Protein AF-A0A7W1CJT7-F1 (afdb_monomer_lite)

Structure (mmCIF, N/CA/C/O backbone):
data_AF-A0A7W1CJT7-F1
#
_entry.id   AF-A0A7W1CJT7-F1
#
loop_
_atom_site.group_PDB
_atom_site.id
_atom_site.type_symbol
_atom_site.label_atom_id
_atom_site.label_alt_id
_atom_site.label_comp_id
_atom_site.label_asym_id
_atom_site.label_entity_id
_atom_site.label_seq_id
_atom_site.pdbx_PDB_ins_code
_atom_site.Cartn_x
_atom_site.Cartn_y
_atom_site.Cartn_z
_atom_site.occupancy
_atom_site.B_iso_or_equiv
_atom_site.auth_seq_id
_atom_site.auth_comp_id
_atom_site.auth_asym_id
_atom_site.auth_atom_id
_atom_site.pdbx_PDB_model_num
ATOM 1 N N . CYS A 1 1 ? 0.171 -1.419 13.894 1.00 51.88 1 CYS A N 1
ATOM 2 C CA . CYS A 1 1 ? 1.276 -1.244 12.921 1.00 51.88 1 CYS A CA 1
ATOM 3 C C . CYS A 1 1 ? 2.667 -1.359 13.553 1.00 51.88 1 CYS A C 1
ATOM 5 O O . CYS A 1 1 ? 3.456 -2.111 13.005 1.00 51.88 1 CYS A O 1
ATOM 7 N N . GLN A 1 2 ? 2.968 -0.723 14.700 1.00 48.31 2 GLN A N 1
ATOM 8 C CA . GLN A 1 2 ? 4.293 -0.831 15.363 1.00 48.31 2 GLN A CA 1
ATOM 9 C C . GLN A 1 2 ? 4.736 -2.261 15.735 1.00 48.31 2 GLN A C 1
ATOM 11 O O . GLN A 1 2 ? 5.921 -2.500 15.913 1.00 48.31 2 GLN A O 1
ATOM 16 N N . GLN A 1 3 ? 3.807 -3.216 15.831 1.00 54.81 3 GLN A N 1
ATOM 17 C CA . GLN A 1 3 ? 4.118 -4.629 16.076 1.00 54.81 3 GLN A CA 1
ATOM 18 C C . GLN A 1 3 ? 4.630 -5.390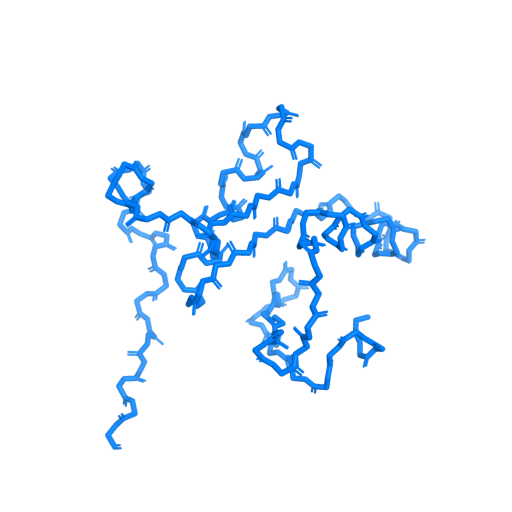 14.836 1.00 54.81 3 GLN A C 1
ATOM 20 O O . GLN A 1 3 ? 5.165 -6.479 14.998 1.00 54.81 3 GLN A O 1
ATOM 25 N N . TYR A 1 4 ? 4.477 -4.844 13.620 1.00 57.47 4 TYR A N 1
ATOM 26 C CA . TYR A 1 4 ? 4.814 -5.536 12.361 1.00 57.47 4 TYR A CA 1
ATOM 27 C C . TYR A 1 4 ? 6.125 -5.054 11.726 1.00 57.47 4 TYR A C 1
ATOM 29 O O . TYR A 1 4 ? 6.786 -5.821 11.029 1.00 57.47 4 TYR A O 1
ATOM 37 N N . THR A 1 5 ? 6.507 -3.798 11.965 1.00 52.19 5 THR A N 1
ATOM 38 C CA . THR A 1 5 ? 7.838 -3.269 11.645 1.00 52.19 5 THR A CA 1
ATOM 39 C C . THR A 1 5 ? 8.158 -2.079 12.557 1.00 52.19 5 THR A C 1
ATOM 41 O O . THR A 1 5 ? 7.263 -1.269 12.831 1.00 52.19 5 THR A O 1
ATOM 44 N N . PRO A 1 6 ? 9.411 -1.940 13.031 1.00 56.69 6 PRO A N 1
ATOM 45 C CA . PRO A 1 6 ? 9.848 -0.759 13.772 1.00 56.69 6 PRO A CA 1
ATOM 46 C C . PRO A 1 6 ? 10.001 0.485 12.878 1.00 56.69 6 PRO A C 1
ATOM 48 O O . PRO A 1 6 ? 10.067 1.600 13.393 1.00 56.69 6 PRO A O 1
ATOM 51 N N . HIS A 1 7 ? 10.024 0.320 11.552 1.00 67.19 7 HIS A N 1
ATOM 52 C CA . HIS A 1 7 ? 10.243 1.397 10.588 1.00 67.19 7 HIS A CA 1
ATOM 53 C C . HIS A 1 7 ? 8.926 1.800 9.915 1.00 67.19 7 HIS A C 1
ATOM 55 O O . HIS A 1 7 ? 8.563 1.301 8.848 1.00 67.19 7 HIS A O 1
ATOM 61 N N . ILE A 1 8 ? 8.197 2.704 10.574 1.00 75.19 8 ILE A N 1
ATOM 62 C CA . ILE A 1 8 ? 6.948 3.285 10.069 1.00 75.19 8 ILE A CA 1
ATOM 63 C C . ILE A 1 8 ? 7.167 4.769 9.807 1.00 75.19 8 ILE A C 1
ATOM 65 O O . ILE A 1 8 ? 7.534 5.519 10.708 1.00 75.19 8 ILE A O 1
ATOM 69 N N . GLU A 1 9 ? 6.883 5.197 8.585 1.00 78.38 9 GLU A N 1
ATOM 70 C CA . GLU A 1 9 ? 6.928 6.593 8.171 1.00 78.38 9 GLU A CA 1
ATOM 71 C C . GLU A 1 9 ? 5.514 7.065 7.843 1.00 78.38 9 GLU A C 1
ATOM 73 O O . GLU A 1 9 ? 4.931 6.691 6.825 1.00 78.38 9 GLU A O 1
ATOM 78 N N . VAL A 1 10 ? 4.938 7.872 8.730 1.00 77.81 10 VAL A N 1
ATOM 79 C CA . VAL A 1 10 ? 3.606 8.452 8.536 1.00 77.81 10 VAL A CA 1
ATOM 80 C C . VAL A 1 10 ? 3.734 9.651 7.596 1.00 77.81 10 VAL A C 1
ATOM 82 O O . VAL A 1 10 ? 4.397 10.631 7.930 1.00 77.81 10 VAL A O 1
ATOM 85 N N . TYR A 1 11 ? 3.127 9.560 6.413 1.00 72.94 11 TYR A N 1
ATOM 86 C CA . TYR A 1 11 ? 3.157 10.613 5.393 1.00 72.94 11 TYR A CA 1
ATOM 87 C C . TYR A 1 11 ? 1.990 11.596 5.561 1.00 72.94 11 TYR A C 1
ATOM 89 O O . TYR A 1 11 ? 2.144 12.795 5.337 1.00 72.94 11 TYR A O 1
ATOM 97 N N . SER A 1 12 ? 0.826 11.098 5.985 1.00 72.75 12 SER A N 1
ATOM 98 C CA . SER A 1 12 ? -0.367 11.882 6.317 1.00 72.75 12 SER A CA 1
ATOM 99 C C . SER A 1 12 ? -1.273 11.094 7.274 1.00 72.75 12 SER A C 1
ATOM 101 O O . SER A 1 12 ? -0.937 9.983 7.677 1.00 72.75 12 SER A O 1
ATOM 103 N N . ILE A 1 13 ? -2.427 11.657 7.647 1.00 72.06 13 ILE A N 1
ATOM 104 C CA . ILE A 1 13 ? -3.402 10.988 8.530 1.00 72.06 13 ILE A CA 1
ATOM 105 C C . ILE A 1 13 ? -3.877 9.649 7.932 1.00 72.06 13 ILE A C 1
ATOM 107 O O . ILE A 1 13 ? -4.066 8.687 8.672 1.00 72.06 13 ILE A O 1
ATOM 111 N N . ASP A 1 14 ? -3.986 9.569 6.603 1.00 73.56 14 ASP A N 1
ATOM 112 C CA . ASP A 1 14 ? -4.516 8.400 5.889 1.00 73.56 14 ASP A CA 1
ATOM 113 C C . ASP A 1 14 ? -3.442 7.609 5.116 1.00 73.56 14 ASP A C 1
ATOM 115 O O . ASP A 1 14 ? -3.759 6.639 4.422 1.00 73.56 14 ASP A O 1
ATOM 119 N N . GLU A 1 15 ? -2.166 8.006 5.197 1.00 79.06 15 GLU A N 1
ATOM 120 C CA . GLU A 1 15 ? -1.076 7.376 4.445 1.00 79.06 15 GLU A CA 1
ATOM 121 C C . GLU A 1 15 ? 0.168 7.166 5.315 1.00 79.06 15 GLU A C 1
ATOM 123 O O . GLU A 1 15 ? 0.750 8.106 5.858 1.00 79.06 15 GLU A O 1
ATOM 128 N N . ALA A 1 16 ? 0.616 5.914 5.398 1.00 82.19 16 ALA A N 1
ATOM 129 C CA . ALA A 1 16 ? 1.854 5.533 6.061 1.00 82.19 16 ALA A CA 1
ATOM 130 C C . ALA A 1 16 ? 2.618 4.511 5.214 1.00 82.19 16 ALA A C 1
ATOM 132 O O . ALA A 1 16 ? 2.023 3.625 4.599 1.00 82.19 16 ALA A O 1
ATOM 133 N N . PHE A 1 17 ? 3.942 4.625 5.216 1.00 83.06 17 PHE A N 1
ATOM 134 C CA . PHE A 1 17 ? 4.859 3.671 4.609 1.00 83.06 17 PHE A CA 1
ATOM 135 C C . PHE A 1 17 ? 5.463 2.796 5.699 1.00 83.06 17 PHE A C 1
ATOM 137 O O . PHE A 1 17 ? 5.892 3.285 6.743 1.00 83.06 17 PHE A O 1
ATOM 144 N N . LEU A 1 18 ? 5.475 1.492 5.451 1.00 83.12 18 LEU A N 1
ATOM 145 C CA . LEU A 1 18 ? 6.051 0.495 6.338 1.00 83.12 18 LEU A CA 1
ATOM 146 C C . LEU A 1 18 ? 7.224 -0.144 5.602 1.00 83.12 18 LEU A C 1
ATOM 148 O O . LEU A 1 18 ? 7.067 -0.572 4.458 1.00 83.12 18 LEU A O 1
ATOM 152 N N . ASP A 1 19 ? 8.387 -0.188 6.243 1.00 80.94 19 ASP A N 1
ATOM 153 C CA . ASP A 1 19 ? 9.556 -0.855 5.683 1.00 80.94 19 ASP A CA 1
ATOM 154 C C . ASP A 1 19 ? 9.620 -2.311 6.162 1.00 80.94 19 ASP A C 1
ATOM 156 O O . ASP A 1 19 ? 9.677 -2.589 7.362 1.00 80.94 19 ASP A O 1
ATOM 160 N N . PHE A 1 20 ? 9.601 -3.240 5.207 1.00 75.31 20 PHE A N 1
ATOM 161 C CA . PHE A 1 20 ? 9.681 -4.683 5.431 1.00 75.31 20 PHE A CA 1
ATOM 162 C C . PHE A 1 20 ? 10.993 -5.294 4.917 1.00 75.31 20 PHE A C 1
ATOM 164 O O . PHE A 1 20 ? 11.131 -6.513 4.916 1.00 75.31 20 PHE A O 1
ATOM 171 N N . SER A 1 21 ? 11.978 -4.476 4.524 1.00 71.44 21 SER A N 1
ATOM 172 C CA . SER A 1 21 ? 13.261 -4.922 3.948 1.00 71.44 21 SER A CA 1
ATOM 173 C C . SER A 1 21 ? 14.033 -5.890 4.851 1.00 71.44 21 SER A C 1
ATOM 175 O O . SER A 1 21 ? 14.802 -6.721 4.375 1.00 71.44 21 SER A O 1
ATOM 177 N N . HIS A 1 22 ? 13.820 -5.797 6.166 1.00 67.06 22 HIS A N 1
ATOM 178 C CA . HIS A 1 22 ? 14.482 -6.623 7.178 1.00 67.06 22 HIS A CA 1
ATOM 179 C C . HIS A 1 22 ? 13.638 -7.810 7.660 1.00 67.06 22 HIS A C 1
ATOM 181 O O . HIS A 1 22 ? 14.075 -8.565 8.528 1.00 67.06 22 HIS A O 1
ATOM 187 N N . CYS A 1 23 ? 12.440 -7.998 7.107 1.00 67.31 23 CYS A N 1
ATOM 188 C CA . CYS A 1 23 ? 11.544 -9.078 7.485 1.00 67.31 23 CYS A CA 1
ATOM 189 C C . CYS A 1 23 ? 11.431 -10.101 6.350 1.00 67.31 23 CYS A C 1
ATOM 191 O O . CYS A 1 23 ? 11.036 -9.776 5.234 1.00 67.31 23 CYS A O 1
ATOM 193 N N . GLN A 1 24 ? 11.730 -11.368 6.638 1.00 62.78 24 GLN A N 1
ATOM 194 C CA . GLN A 1 24 ? 11.541 -12.463 5.684 1.00 62.78 24 GLN A CA 1
ATOM 195 C C . GLN A 1 24 ? 10.089 -12.959 5.716 1.00 62.78 24 GLN A C 1
ATOM 197 O O . GLN A 1 24 ? 9.800 -14.026 6.258 1.00 62.78 24 GLN A O 1
ATOM 202 N N . TYR A 1 25 ? 9.156 -12.192 5.152 1.00 68.12 25 TYR A N 1
ATOM 203 C CA . TYR A 1 25 ? 7.802 -12.701 4.924 1.00 68.12 25 TYR A CA 1
ATOM 204 C C . TYR A 1 25 ? 7.755 -13.472 3.601 1.00 68.12 25 TYR A C 1
ATOM 206 O O . TYR A 1 25 ? 8.194 -12.980 2.566 1.00 68.12 25 TYR A O 1
ATOM 214 N N . LYS A 1 26 ? 7.231 -14.702 3.642 1.00 66.62 26 LYS A N 1
ATOM 215 C CA . LYS A 1 26 ? 7.074 -15.555 2.449 1.00 66.62 26 LYS A CA 1
ATOM 216 C C . LYS A 1 26 ? 5.919 -15.124 1.544 1.00 66.62 26 LYS A C 1
ATOM 218 O O . LYS A 1 26 ? 5.946 -15.447 0.364 1.00 66.62 26 LYS A O 1
ATOM 223 N N . ASP A 1 27 ? 4.921 -14.438 2.096 1.00 82.38 27 ASP A N 1
ATOM 224 C CA . ASP A 1 27 ? 3.726 -14.008 1.372 1.00 82.38 27 ASP A CA 1
ATOM 225 C C . ASP A 1 27 ? 3.302 -12.610 1.843 1.00 82.38 27 ASP A C 1
ATOM 227 O O . ASP A 1 27 ? 2.729 -12.434 2.923 1.00 82.38 27 ASP A O 1
ATOM 231 N N . MET A 1 28 ? 3.622 -11.604 1.026 1.00 83.81 28 MET A N 1
ATOM 232 C CA . MET A 1 28 ? 3.265 -10.211 1.298 1.00 83.81 28 MET A CA 1
ATOM 233 C C . MET A 1 28 ? 1.764 -9.972 1.154 1.00 83.81 28 MET A C 1
ATOM 235 O O . MET A 1 28 ? 1.197 -9.159 1.881 1.00 83.81 28 MET A O 1
ATOM 239 N N . VAL A 1 29 ? 1.089 -10.701 0.264 1.00 86.06 29 VAL A N 1
ATOM 240 C CA . VAL A 1 29 ? -0.350 -10.541 0.034 1.00 86.06 29 VAL A CA 1
ATOM 241 C C . VAL A 1 29 ? -1.132 -11.024 1.255 1.00 86.06 29 VAL A C 1
ATOM 243 O O . VAL A 1 29 ? -2.017 -10.313 1.739 1.00 86.06 29 VAL A O 1
ATOM 246 N N . ALA A 1 30 ? -0.763 -12.180 1.813 1.00 86.31 30 ALA A N 1
ATOM 247 C CA . ALA A 1 30 ? -1.342 -12.681 3.059 1.00 86.31 30 ALA A CA 1
ATOM 248 C C . ALA A 1 30 ? -1.136 -11.694 4.222 1.00 86.31 30 ALA A C 1
ATOM 250 O O . ALA A 1 30 ? -2.098 -11.360 4.920 1.00 86.31 30 ALA A O 1
ATOM 251 N N . LEU A 1 31 ? 0.082 -11.160 4.373 1.00 85.62 31 LEU A N 1
ATOM 252 C CA . LEU A 1 31 ? 0.392 -10.135 5.374 1.00 85.62 31 LEU A CA 1
ATOM 253 C C . LEU A 1 31 ? -0.455 -8.869 5.175 1.00 85.62 31 LEU A C 1
ATOM 255 O O . LEU A 1 31 ? -0.991 -8.319 6.135 1.00 85.62 31 LEU A O 1
ATOM 259 N N . GLY A 1 32 ? -0.616 -8.406 3.934 1.00 86.31 32 GLY A N 1
ATOM 260 C CA . GLY A 1 32 ? -1.456 -7.253 3.612 1.00 86.31 32 GLY A CA 1
ATOM 261 C C . GLY A 1 32 ? -2.919 -7.471 3.994 1.00 86.31 32 GLY A C 1
ATOM 262 O O . GLY A 1 32 ? -3.561 -6.580 4.553 1.00 86.31 32 GLY A O 1
ATOM 263 N N . HIS A 1 33 ? -3.456 -8.668 3.760 1.00 87.69 33 HIS A N 1
ATOM 264 C CA . HIS A 1 33 ? -4.814 -8.992 4.187 1.00 87.69 33 HIS A CA 1
ATOM 265 C C . HIS A 1 33 ? -4.951 -9.019 5.711 1.00 87.69 33 HIS A C 1
ATOM 267 O O . HIS A 1 33 ? -5.938 -8.494 6.233 1.00 87.69 33 HIS A O 1
ATOM 273 N N . GLU A 1 34 ? -3.968 -9.567 6.426 1.00 86.50 34 GLU A N 1
ATOM 274 C CA . GLU A 1 34 ? -3.940 -9.550 7.890 1.00 86.50 34 GLU A CA 1
ATOM 275 C C . GLU A 1 34 ? -3.899 -8.113 8.425 1.00 86.50 34 GLU A C 1
ATOM 277 O O . GLU A 1 34 ? -4.756 -7.719 9.217 1.00 86.50 34 GLU A O 1
ATOM 282 N N . LEU A 1 35 ? -2.976 -7.288 7.923 1.00 83.38 35 LEU A N 1
ATOM 283 C CA . LEU A 1 35 ? -2.853 -5.879 8.296 1.00 83.38 35 LEU A CA 1
ATOM 284 C C . LEU A 1 35 ? -4.153 -5.115 8.049 1.00 83.38 35 LEU A C 1
ATOM 286 O O . LEU A 1 35 ? -4.615 -4.378 8.920 1.00 83.38 35 LEU A O 1
ATOM 290 N N . ARG A 1 36 ? -4.787 -5.327 6.892 1.00 86.69 36 ARG A N 1
ATOM 291 C CA . ARG A 1 36 ? -6.084 -4.725 6.573 1.00 86.69 36 ARG A CA 1
ATOM 292 C C . ARG A 1 36 ? -7.167 -5.161 7.560 1.00 86.69 36 ARG A C 1
ATOM 294 O O . ARG A 1 36 ? -7.966 -4.323 7.969 1.00 86.69 36 ARG A O 1
ATOM 301 N N . GLN A 1 37 ? -7.209 -6.432 7.961 1.00 85.12 37 GLN A N 1
ATOM 302 C CA . GLN A 1 37 ? -8.166 -6.901 8.969 1.00 85.12 37 GLN A CA 1
ATOM 303 C C . GLN A 1 37 ? -7.907 -6.275 10.340 1.00 85.12 37 GLN A C 1
ATOM 305 O O . GLN A 1 37 ? -8.851 -5.835 10.993 1.00 85.12 37 GLN A O 1
ATOM 310 N N . VAL A 1 38 ? -6.648 -6.207 10.772 1.00 83.50 38 VAL A N 1
ATOM 311 C CA . VAL A 1 38 ? -6.253 -5.624 12.062 1.00 83.50 38 VAL A CA 1
ATOM 312 C C . VAL A 1 38 ? -6.608 -4.140 12.112 1.00 83.50 38 VAL A C 1
ATOM 314 O O . VAL A 1 38 ? -7.265 -3.690 13.050 1.00 83.50 38 VAL A O 1
ATOM 317 N N . ILE A 1 39 ? -6.237 -3.385 11.077 1.00 82.19 39 ILE A N 1
ATOM 318 C CA . ILE A 1 39 ? -6.540 -1.954 10.974 1.00 82.19 39 ILE A CA 1
ATOM 319 C C . ILE A 1 39 ? -8.050 -1.735 10.839 1.00 82.19 39 ILE A C 1
ATOM 321 O O . ILE A 1 39 ? -8.604 -0.872 11.516 1.00 82.19 39 ILE A O 1
ATOM 325 N N . GLY A 1 40 ? -8.735 -2.546 10.030 1.00 83.12 40 GLY A N 1
ATOM 326 C CA . GLY A 1 40 ? -10.184 -2.475 9.856 1.00 83.12 40 GLY A CA 1
ATOM 327 C C . GLY A 1 40 ? -10.952 -2.732 11.155 1.00 83.12 40 GLY A C 1
ATOM 328 O O . GLY A 1 40 ? -11.934 -2.048 11.421 1.00 83.12 40 GLY A O 1
ATOM 329 N N . ARG A 1 41 ? -10.482 -3.655 12.005 1.00 79.62 41 ARG A N 1
ATOM 330 C CA . ARG A 1 41 ? -11.061 -3.894 13.340 1.00 79.62 41 ARG A CA 1
ATOM 331 C C . ARG A 1 41 ? -10.788 -2.751 14.318 1.00 79.62 41 ARG A C 1
ATOM 333 O O . ARG A 1 41 ? -11.631 -2.485 15.164 1.00 79.62 41 ARG A O 1
ATOM 340 N N . GLY A 1 42 ? -9.626 -2.102 14.219 1.00 76.25 42 GLY A N 1
ATOM 341 C CA . GLY A 1 42 ? -9.239 -1.013 15.120 1.00 76.25 42 GLY A CA 1
ATOM 342 C C . GLY A 1 42 ? -9.869 0.340 14.779 1.00 76.25 42 GLY A C 1
ATOM 343 O O . GLY A 1 42 ? -10.290 1.055 15.681 1.00 76.25 42 GLY A O 1
ATOM 344 N N . LEU A 1 43 ? -9.931 0.693 13.491 1.00 75.06 43 LEU A N 1
ATOM 345 C CA . LEU A 1 43 ? -10.367 2.015 13.017 1.00 75.06 43 LEU A CA 1
ATOM 346 C C . LEU A 1 43 ? -11.741 2.010 12.333 1.00 75.06 43 LEU A C 1
ATOM 348 O O . LEU A 1 43 ? -12.321 3.073 12.147 1.00 75.06 43 LEU A O 1
ATOM 352 N N . GLY A 1 44 ? -12.259 0.850 11.912 1.00 75.69 44 GLY A N 1
ATOM 353 C CA . GLY A 1 44 ? -13.522 0.761 11.167 1.00 75.69 44 GLY A CA 1
ATOM 354 C C . GLY A 1 44 ? -13.461 1.310 9.734 1.00 75.69 44 GLY A C 1
ATOM 355 O O . GLY A 1 44 ? -14.495 1.420 9.080 1.00 75.69 44 GLY A O 1
ATOM 356 N N . LEU A 1 45 ? -12.268 1.650 9.232 1.00 76.25 45 LEU A N 1
ATOM 357 C CA . LEU A 1 45 ? -12.071 2.256 7.914 1.00 76.25 45 LEU A CA 1
ATOM 358 C C . LEU A 1 45 ? -11.532 1.242 6.889 1.00 76.25 45 LEU A C 1
ATOM 360 O O . LEU A 1 45 ? -10.661 0.428 7.217 1.00 76.25 45 LEU A O 1
ATOM 364 N N . PRO A 1 46 ? -12.004 1.284 5.627 1.00 77.31 46 PRO A N 1
ATOM 365 C CA . PRO A 1 46 ? -11.477 0.440 4.563 1.00 77.31 46 PRO A CA 1
ATOM 366 C C . PRO A 1 46 ? -10.080 0.915 4.135 1.00 77.31 46 PRO A C 1
ATOM 368 O O . PRO A 1 46 ? -9.933 1.912 3.434 1.00 77.31 46 PRO A O 1
ATOM 371 N N . VAL A 1 47 ? -9.043 0.167 4.512 1.00 84.50 47 VAL A N 1
ATOM 372 C CA . VAL A 1 47 ? -7.645 0.437 4.125 1.00 84.50 47 VAL A CA 1
ATOM 373 C C . VAL A 1 47 ? -7.177 -0.467 2.994 1.00 84.50 47 VAL A C 1
ATOM 375 O O . VAL A 1 47 ? -7.435 -1.667 3.005 1.00 84.50 47 VAL A O 1
ATOM 378 N N . SER A 1 48 ? -6.464 0.099 2.025 1.00 89.00 48 SER A N 1
ATOM 379 C CA . SER A 1 48 ? -5.815 -0.656 0.943 1.00 89.00 48 SER A CA 1
ATOM 380 C C . SER A 1 48 ? -4.303 -0.647 1.140 1.00 89.00 48 SER A C 1
ATOM 382 O O . SER A 1 48 ? -3.765 0.326 1.672 1.00 89.00 48 SER A O 1
ATOM 384 N N . ILE A 1 49 ? -3.638 -1.736 0.756 1.00 89.19 49 ILE A N 1
ATOM 385 C CA . ILE A 1 49 ? -2.205 -1.938 0.986 1.00 89.19 49 ILE A CA 1
ATOM 386 C C . ILE A 1 49 ? -1.523 -2.278 -0.337 1.00 89.19 49 ILE A C 1
ATOM 388 O O . ILE A 1 49 ? -1.963 -3.161 -1.071 1.00 89.19 49 ILE A O 1
ATOM 392 N N . GLY A 1 50 ? -0.441 -1.563 -0.639 1.00 89.88 50 GLY A N 1
ATOM 393 C CA . GLY A 1 50 ? 0.403 -1.807 -1.802 1.00 89.88 50 GLY A CA 1
ATOM 394 C C . GLY A 1 50 ? 1.826 -2.143 -1.379 1.00 89.88 50 GLY A C 1
ATOM 395 O O . GLY A 1 50 ? 2.423 -1.393 -0.608 1.00 89.88 50 GLY A O 1
ATOM 396 N N . PHE A 1 51 ? 2.373 -3.236 -1.904 1.00 88.44 51 PHE A N 1
ATOM 397 C CA . PHE A 1 51 ? 3.765 -3.627 -1.707 1.00 88.44 51 PHE A CA 1
ATOM 398 C C . PHE A 1 51 ? 4.578 -3.349 -2.967 1.00 88.44 51 PHE A C 1
ATOM 400 O O . PHE A 1 51 ? 4.138 -3.597 -4.089 1.00 88.44 51 PHE A O 1
ATOM 407 N N . GLY A 1 52 ? 5.788 -2.837 -2.778 1.00 87.38 52 GLY A N 1
ATOM 408 C CA . GLY A 1 52 ? 6.732 -2.597 -3.857 1.00 87.38 52 GLY A CA 1
ATOM 409 C C . GLY A 1 52 ? 8.143 -2.404 -3.306 1.00 87.38 52 GLY A C 1
ATOM 410 O O . GLY A 1 52 ? 8.297 -2.068 -2.132 1.00 87.38 52 GLY A O 1
ATOM 411 N N . PRO A 1 53 ? 9.179 -2.586 -4.139 1.00 83.62 53 PRO A N 1
ATOM 412 C CA . PRO A 1 53 ? 10.571 -2.501 -3.695 1.00 83.62 53 PRO A CA 1
ATOM 413 C C . PRO A 1 53 ? 11.023 -1.060 -3.413 1.00 83.62 53 PRO A C 1
ATOM 415 O O . PRO A 1 53 ? 12.070 -0.836 -2.817 1.00 83.62 53 PRO A O 1
ATOM 418 N N . THR A 1 54 ? 10.238 -0.064 -3.830 1.00 84.25 54 THR A N 1
ATOM 419 C CA . THR A 1 54 ? 10.442 1.347 -3.488 1.00 84.25 54 THR A CA 1
ATOM 420 C C . THR A 1 54 ? 9.120 1.972 -3.054 1.00 84.25 54 THR A C 1
ATOM 422 O O . THR A 1 54 ? 8.048 1.509 -3.450 1.00 84.25 54 THR A O 1
ATOM 425 N N . LYS A 1 55 ? 9.174 3.080 -2.300 1.00 82.81 55 LYS A N 1
ATOM 426 C CA . LYS A 1 55 ? 7.977 3.841 -1.885 1.00 82.81 55 LYS A CA 1
ATOM 427 C C . LYS A 1 55 ? 7.092 4.244 -3.072 1.00 82.81 55 LYS A C 1
ATOM 429 O O . LYS A 1 55 ? 5.870 4.202 -2.971 1.00 82.81 55 LYS A O 1
ATOM 434 N N . ALA A 1 56 ? 7.705 4.602 -4.203 1.00 83.56 56 ALA A N 1
ATOM 435 C CA . ALA A 1 56 ? 6.982 4.965 -5.419 1.00 83.56 56 ALA A CA 1
ATOM 436 C C . ALA A 1 56 ? 6.175 3.779 -5.967 1.00 83.56 56 ALA A C 1
ATOM 438 O O . ALA A 1 56 ? 4.986 3.918 -6.235 1.00 83.56 56 ALA A O 1
ATOM 439 N N . LEU A 1 57 ? 6.790 2.599 -6.060 1.00 84.31 57 LEU A N 1
ATOM 440 C CA . LEU A 1 57 ? 6.120 1.389 -6.544 1.00 84.31 57 LEU A CA 1
ATOM 441 C C . LEU A 1 57 ? 5.083 0.864 -5.554 1.00 84.31 57 LEU A C 1
ATOM 443 O O . LEU A 1 57 ? 4.036 0.396 -5.978 1.00 84.31 57 LEU A O 1
ATOM 447 N N . ALA A 1 58 ? 5.324 0.994 -4.249 1.00 85.94 58 ALA A N 1
ATOM 448 C CA . ALA A 1 58 ? 4.320 0.686 -3.234 1.00 85.94 58 ALA A CA 1
ATOM 449 C C . ALA A 1 58 ? 3.077 1.583 -3.386 1.00 85.94 58 ALA A C 1
ATOM 451 O O . ALA A 1 58 ? 1.945 1.112 -3.276 1.00 85.94 58 ALA A O 1
ATOM 452 N N . LYS A 1 59 ? 3.269 2.868 -3.719 1.00 84.81 59 LYS A N 1
ATOM 453 C CA . LYS A 1 59 ? 2.168 3.798 -4.008 1.00 84.81 59 LYS A CA 1
ATOM 454 C C . LYS A 1 59 ? 1.424 3.422 -5.293 1.00 84.81 59 LYS A C 1
ATOM 456 O O . LYS A 1 59 ? 0.195 3.416 -5.285 1.00 84.81 59 LYS A O 1
ATOM 461 N N . VAL A 1 60 ? 2.150 3.032 -6.347 1.00 86.12 60 VAL A N 1
ATOM 462 C CA . VAL A 1 60 ? 1.564 2.476 -7.582 1.00 86.12 60 VAL A CA 1
ATOM 463 C C . VAL A 1 60 ? 0.727 1.238 -7.251 1.00 86.12 60 VAL A C 1
ATOM 465 O O . VAL A 1 60 ? -0.453 1.194 -7.579 1.00 86.12 60 VAL A O 1
ATOM 468 N N . ALA A 1 61 ? 1.286 0.267 -6.528 1.00 87.69 61 ALA A N 1
ATOM 469 C CA . ALA A 1 61 ? 0.578 -0.939 -6.108 1.00 87.69 61 ALA A CA 1
ATOM 470 C C . ALA A 1 61 ? -0.702 -0.600 -5.326 1.00 87.69 61 ALA A C 1
ATOM 472 O O . ALA A 1 61 ? -1.768 -1.139 -5.608 1.00 87.69 61 ALA A O 1
ATOM 473 N N . ASN A 1 62 ? -0.638 0.354 -4.392 1.00 87.25 62 ASN A N 1
ATOM 474 C CA . ASN A 1 62 ? -1.804 0.782 -3.617 1.00 87.25 62 ASN A CA 1
ATOM 475 C C . ASN A 1 62 ? -2.887 1.433 -4.498 1.00 87.25 62 ASN A C 1
ATOM 477 O O . ASN A 1 62 ? -4.080 1.233 -4.274 1.00 87.25 62 ASN A O 1
ATOM 481 N N . HIS A 1 63 ? -2.492 2.190 -5.526 1.00 86.12 63 HIS A N 1
ATOM 482 C CA . HIS A 1 63 ? -3.427 2.748 -6.508 1.00 86.12 63 HIS A CA 1
ATOM 483 C C . HIS A 1 63 ? -4.202 1.651 -7.241 1.00 86.12 63 HIS A C 1
ATOM 485 O O . HIS A 1 63 ? -5.425 1.731 -7.359 1.00 86.12 63 HIS A O 1
ATOM 491 N N . TYR A 1 64 ? -3.516 0.588 -7.662 1.00 84.94 64 TYR A N 1
ATOM 492 C CA . TYR A 1 64 ? -4.160 -0.582 -8.265 1.00 84.94 64 TYR A CA 1
ATOM 493 C C . TYR A 1 64 ? -5.040 -1.341 -7.272 1.00 84.94 64 TYR A C 1
ATOM 495 O O . TYR A 1 64 ? -6.183 -1.656 -7.597 1.00 84.94 64 TYR A O 1
ATOM 503 N N . ALA A 1 65 ? -4.561 -1.548 -6.044 1.00 86.56 65 ALA A N 1
ATOM 504 C CA . ALA A 1 65 ? -5.306 -2.216 -4.978 1.00 86.56 65 ALA A CA 1
ATOM 505 C C . ALA A 1 65 ? -6.658 -1.541 -4.676 1.00 86.56 65 ALA A C 1
ATOM 507 O O . ALA A 1 65 ? -7.611 -2.216 -4.293 1.00 86.56 65 ALA A O 1
ATOM 508 N N . LYS A 1 66 ? -6.748 -0.214 -4.852 1.00 83.81 66 LYS A N 1
ATOM 509 C CA . LYS A 1 66 ? -7.988 0.560 -4.680 1.00 83.81 66 LYS A CA 1
ATOM 510 C C . LYS A 1 66 ? -8.942 0.469 -5.874 1.00 83.81 66 LYS A C 1
A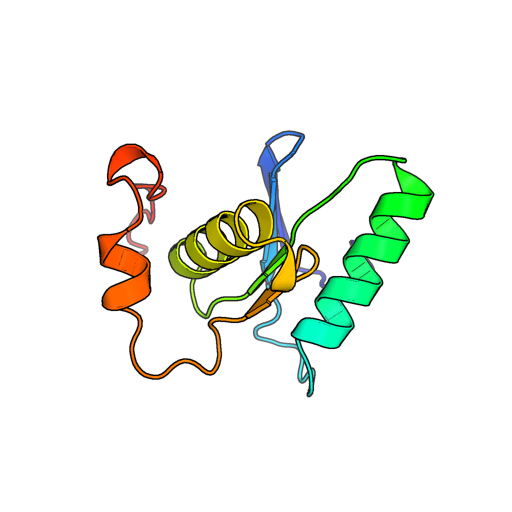TOM 512 O O . LYS A 1 66 ? -10.149 0.586 -5.678 1.00 83.81 66 LYS A O 1
ATOM 517 N N . ARG A 1 67 ? -8.422 0.334 -7.099 1.00 82.19 67 ARG A N 1
ATOM 518 C CA . ARG A 1 67 ? -9.218 0.391 -8.342 1.00 82.19 67 ARG A CA 1
ATOM 519 C C . ARG A 1 67 ? -9.711 -0.977 -8.797 1.00 82.19 67 ARG A C 1
ATOM 521 O O . ARG A 1 67 ? -10.794 -1.058 -9.370 1.00 82.19 67 ARG A O 1
ATOM 528 N N . ASP A 1 68 ? -8.939 -2.028 -8.546 1.00 82.38 68 ASP A N 1
ATOM 529 C CA . ASP A 1 68 ? -9.295 -3.390 -8.924 1.00 82.38 68 ASP A CA 1
ATOM 530 C C . ASP A 1 68 ? -9.908 -4.142 -7.734 1.00 82.38 68 ASP A C 1
ATOM 532 O O . ASP A 1 68 ? -9.225 -4.541 -6.785 1.00 82.38 68 ASP A O 1
ATOM 536 N N . ALA A 1 69 ? -11.223 -4.361 -7.793 1.00 78.06 69 ALA A N 1
ATOM 537 C CA . ALA A 1 69 ? -11.950 -5.120 -6.779 1.00 78.06 69 ALA A CA 1
ATOM 538 C C . ALA A 1 69 ? -11.507 -6.597 -6.701 1.00 78.06 69 ALA A C 1
ATOM 540 O O . ALA A 1 69 ? -11.647 -7.221 -5.645 1.00 78.06 69 ALA A O 1
ATOM 541 N N . GLY A 1 70 ? -10.937 -7.152 -7.778 1.00 81.31 70 GLY A N 1
ATOM 542 C CA . GLY A 1 70 ? -10.387 -8.507 -7.824 1.00 81.31 70 GLY A CA 1
ATOM 543 C C . GLY A 1 70 ? -9.157 -8.689 -6.933 1.00 81.31 70 GLY A C 1
ATOM 544 O O . GLY A 1 70 ? -8.957 -9.774 -6.386 1.00 81.31 70 GLY A O 1
ATOM 545 N N . LEU A 1 71 ? -8.398 -7.614 -6.694 1.00 80.62 71 LEU A N 1
ATOM 546 C CA . LEU A 1 71 ? -7.227 -7.596 -5.807 1.00 80.62 71 LEU A CA 1
ATOM 547 C C . LEU A 1 71 ? -7.596 -7.506 -4.317 1.00 80.62 71 LEU A C 1
ATOM 549 O O . LEU A 1 71 ? -6.729 -7.559 -3.448 1.00 80.62 71 LEU A O 1
ATOM 553 N N . LYS A 1 72 ? -8.889 -7.363 -3.989 1.00 83.31 72 LYS A N 1
ATOM 554 C CA . LYS A 1 72 ? -9.401 -7.348 -2.605 1.00 83.31 72 LYS A CA 1
ATOM 555 C C . LYS A 1 72 ? -8.662 -6.358 -1.684 1.00 83.31 72 LYS A C 1
ATOM 557 O O . LYS A 1 72 ? -8.514 -6.603 -0.485 1.00 83.31 72 LYS A O 1
ATOM 562 N N . GLY A 1 73 ? -8.220 -5.224 -2.233 1.00 84.19 73 GLY A N 1
ATOM 563 C CA . GLY A 1 73 ? -7.548 -4.165 -1.480 1.00 84.19 73 GLY A CA 1
ATOM 564 C C . GLY A 1 73 ? -6.076 -4.424 -1.151 1.00 84.19 73 GLY A C 1
ATOM 565 O O . GLY A 1 73 ? -5.526 -3.672 -0.346 1.00 84.19 73 GLY A O 1
ATOM 566 N N . VAL A 1 74 ? -5.438 -5.445 -1.739 1.00 88.12 74 VAL A N 1
ATOM 567 C CA . VAL A 1 74 ? -4.002 -5.719 -1.574 1.00 88.12 74 VAL A CA 1
ATOM 568 C C . VAL A 1 74 ? -3.354 -5.976 -2.932 1.00 88.12 74 VAL A C 1
ATOM 570 O O . VAL A 1 74 ? -3.820 -6.809 -3.699 1.00 88.12 74 VAL A O 1
ATOM 573 N N . CYS A 1 75 ? -2.264 -5.275 -3.234 1.00 88.81 75 CYS A N 1
ATOM 574 C CA . CYS A 1 75 ? -1.491 -5.485 -4.459 1.00 88.81 75 CYS A CA 1
ATOM 575 C C . CYS A 1 75 ? -0.008 -5.610 -4.118 1.00 88.81 75 CYS A C 1
ATOM 577 O O . CYS A 1 75 ? 0.513 -4.816 -3.335 1.00 88.81 75 CYS A O 1
ATOM 579 N N . ASP A 1 76 ? 0.667 -6.590 -4.715 1.00 87.88 76 ASP A N 1
ATOM 580 C CA . ASP A 1 76 ? 2.095 -6.820 -4.531 1.00 87.88 76 ASP A CA 1
ATOM 581 C C . ASP A 1 76 ? 2.844 -6.729 -5.865 1.00 87.88 76 ASP A C 1
ATOM 583 O O . ASP A 1 76 ? 2.637 -7.536 -6.770 1.00 87.88 76 ASP A O 1
ATOM 587 N N . LEU A 1 77 ? 3.729 -5.735 -5.974 1.00 86.25 77 LEU A N 1
ATOM 588 C CA . LEU A 1 77 ? 4.626 -5.531 -7.111 1.00 86.25 77 LEU A CA 1
ATOM 589 C C . LEU A 1 77 ? 6.088 -5.891 -6.789 1.00 86.25 77 LEU A C 1
ATOM 591 O O . LEU A 1 77 ? 6.959 -5.688 -7.633 1.00 86.25 77 LEU A O 1
ATOM 595 N N . THR A 1 78 ? 6.384 -6.439 -5.605 1.00 81.25 78 THR A N 1
ATOM 596 C CA . THR A 1 78 ? 7.755 -6.791 -5.178 1.00 81.25 78 THR A CA 1
ATOM 597 C C . THR A 1 78 ? 8.389 -7.873 -6.046 1.00 81.25 78 THR A C 1
ATOM 599 O O . THR A 1 78 ? 9.567 -7.774 -6.378 1.00 81.25 78 THR A O 1
ATOM 602 N N . SER A 1 79 ? 7.602 -8.864 -6.466 1.00 76.19 79 SER A N 1
ATOM 603 C CA . SER A 1 79 ? 8.066 -9.982 -7.301 1.00 76.19 79 SER A CA 1
ATOM 604 C C . SER A 1 79 ? 7.938 -9.716 -8.807 1.00 76.19 79 SER A C 1
ATOM 606 O O . SER A 1 79 ? 8.254 -10.579 -9.625 1.00 76.19 79 SER A O 1
ATOM 608 N N . THR A 1 80 ? 7.449 -8.538 -9.202 1.00 75.50 80 THR A N 1
ATOM 609 C CA . THR A 1 80 ? 7.223 -8.221 -10.616 1.00 75.50 80 THR A CA 1
ATOM 610 C C . THR A 1 80 ? 8.544 -7.841 -11.288 1.00 75.50 80 THR A C 1
ATOM 612 O O . THR A 1 80 ? 9.240 -6.952 -10.812 1.00 75.50 80 THR A O 1
ATOM 615 N N . ILE A 1 81 ? 8.872 -8.484 -12.414 1.00 68.31 81 ILE A N 1
ATOM 616 C CA . ILE A 1 81 ? 10.111 -8.228 -13.178 1.00 68.31 81 ILE A CA 1
ATOM 617 C C . ILE A 1 81 ? 9.977 -6.994 -14.089 1.00 68.31 81 ILE A C 1
ATOM 619 O O . ILE A 1 81 ? 10.969 -6.329 -14.369 1.00 68.31 81 ILE A O 1
ATOM 623 N N . ASN A 1 82 ? 8.759 -6.666 -14.538 1.00 75.06 82 ASN A N 1
ATOM 624 C CA . ASN A 1 82 ? 8.496 -5.530 -15.422 1.00 75.06 82 ASN A CA 1
ATOM 625 C C . ASN A 1 82 ? 7.406 -4.602 -14.854 1.00 75.06 82 ASN A C 1
ATOM 627 O O . ASN A 1 82 ? 6.239 -4.987 -14.756 1.00 75.06 82 ASN A O 1
ATOM 631 N N . TRP A 1 83 ? 7.792 -3.374 -14.497 1.00 77.38 83 TRP A N 1
ATOM 632 C CA . TRP A 1 83 ? 6.896 -2.363 -13.923 1.00 77.38 83 TRP A CA 1
ATOM 633 C C . TRP A 1 83 ? 6.364 -1.354 -14.945 1.00 77.38 83 TRP A C 1
ATOM 635 O O . TRP A 1 83 ? 5.457 -0.594 -14.606 1.00 77.38 83 TRP A O 1
ATOM 645 N N . ASP A 1 84 ? 6.879 -1.342 -16.179 1.00 73.19 84 ASP A N 1
ATOM 646 C CA . ASP A 1 84 ? 6.475 -0.406 -17.237 1.00 73.19 84 ASP A CA 1
ATOM 647 C C . ASP A 1 84 ? 4.952 -0.316 -17.441 1.00 73.19 84 ASP A C 1
ATOM 649 O O . ASP A 1 84 ? 4.419 0.798 -17.398 1.00 73.19 84 ASP A O 1
ATOM 653 N N . PRO A 1 85 ? 4.192 -1.425 -17.578 1.00 74.25 85 PRO A N 1
ATOM 654 C CA . PRO A 1 85 ? 2.742 -1.328 -17.755 1.00 74.25 85 PRO A CA 1
ATOM 655 C C . PRO A 1 85 ? 2.041 -0.702 -16.540 1.00 74.25 85 PRO A C 1
ATOM 657 O O . PRO A 1 85 ? 1.012 -0.042 -16.691 1.00 74.25 85 PRO A O 1
ATOM 660 N N . TYR A 1 86 ? 2.613 -0.857 -15.341 1.00 72.44 86 TYR A N 1
ATOM 661 C CA . TYR A 1 86 ? 2.060 -0.285 -14.119 1.00 72.44 86 TYR A CA 1
ATOM 662 C C . TYR A 1 86 ? 2.331 1.216 -14.002 1.00 72.44 86 TYR A C 1
ATOM 664 O O . TYR A 1 86 ? 1.469 1.953 -13.523 1.00 72.44 86 TYR A O 1
ATOM 672 N N . LEU A 1 87 ? 3.498 1.659 -14.474 1.00 71.31 87 LEU A N 1
ATOM 673 C CA . LEU A 1 87 ? 3.933 3.055 -14.483 1.00 71.31 87 LEU A CA 1
ATOM 674 C C . LEU A 1 87 ? 3.191 3.884 -15.539 1.00 71.31 87 LEU A C 1
ATOM 676 O O . LEU A 1 87 ? 2.807 5.016 -15.256 1.00 71.31 87 LEU A O 1
ATOM 680 N N . HIS A 1 88 ? 2.930 3.318 -16.722 1.00 68.12 88 HIS A N 1
ATOM 681 C CA . HIS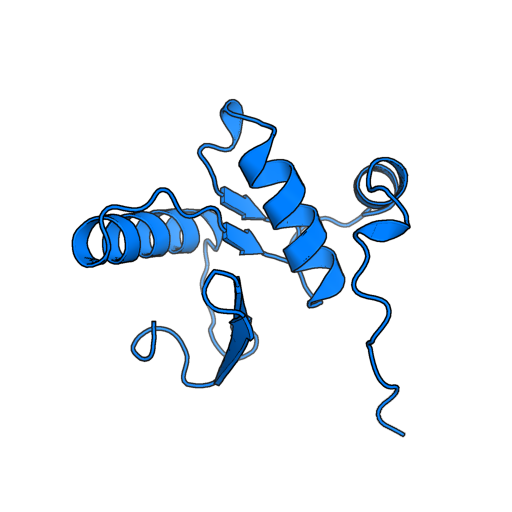 A 1 88 ? 2.257 4.024 -17.818 1.00 68.12 88 HIS A CA 1
ATOM 682 C C . HIS A 1 88 ? 0.806 4.420 -17.520 1.00 68.12 88 HIS A C 1
ATOM 684 O O . HIS A 1 88 ? 0.302 5.374 -18.111 1.00 68.12 88 HIS A O 1
ATOM 690 N N . SER A 1 89 ? 0.123 3.707 -16.625 1.00 66.00 89 SER A N 1
ATOM 691 C CA . SER A 1 89 ? -1.274 4.003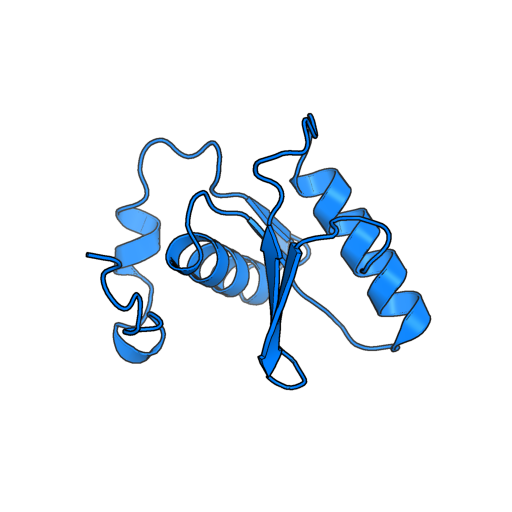 -16.290 1.00 66.00 89 SER A CA 1
ATOM 692 C C . SER A 1 89 ? -1.431 4.987 -15.125 1.00 66.00 89 SER A C 1
ATOM 694 O O . SER A 1 89 ? -2.549 5.443 -14.851 1.00 66.00 89 SER A O 1
ATOM 696 N N . MET A 1 90 ? -0.342 5.300 -14.411 1.00 64.06 90 MET A N 1
ATOM 697 C CA . MET A 1 90 ? -0.411 6.201 -13.271 1.00 64.06 90 MET A CA 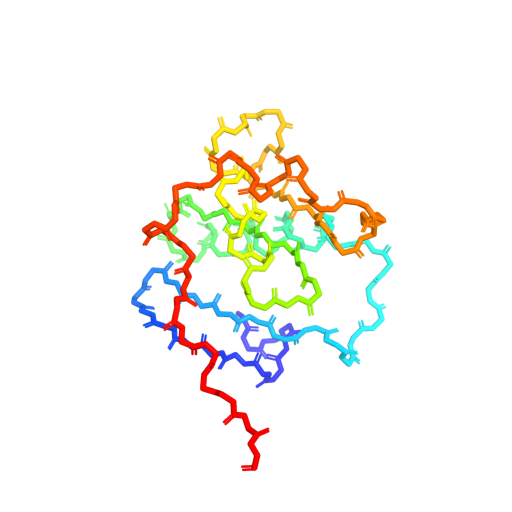1
ATOM 698 C C . MET A 1 90 ? -0.314 7.651 -13.761 1.00 64.06 90 MET A C 1
ATOM 700 O O . MET A 1 90 ? 0.618 7.986 -14.496 1.00 64.06 90 MET A O 1
ATOM 704 N N . PRO A 1 91 ? -1.250 8.538 -13.371 1.00 58.16 91 PRO A N 1
ATOM 705 C CA . PRO A 1 91 ? -1.113 9.958 -13.649 1.00 58.16 91 PRO A CA 1
ATOM 706 C C . PRO A 1 91 ? 0.215 10.439 -13.078 1.00 58.16 91 PRO A C 1
ATOM 708 O O . PRO A 1 91 ? 0.515 10.184 -11.912 1.00 58.16 91 PRO A O 1
ATOM 711 N N . VAL A 1 92 ? 1.000 11.153 -13.887 1.00 54.09 92 VAL A N 1
ATOM 712 C CA . VAL A 1 92 ? 2.313 11.668 -13.472 1.00 54.09 92 VAL A CA 1
ATOM 713 C C . VAL A 1 92 ? 2.171 12.439 -12.150 1.00 54.09 92 VAL A C 1
ATOM 715 O O . VAL A 1 92 ? 2.984 12.233 -11.259 1.00 54.09 92 VAL A O 1
ATOM 718 N N . GLY A 1 93 ? 1.047 13.154 -11.962 1.00 52.97 93 GLY A N 1
ATOM 719 C CA . GLY A 1 93 ? 0.613 13.860 -10.741 1.00 52.97 93 GLY A CA 1
ATOM 720 C C . GLY A 1 93 ? 0.600 13.074 -9.423 1.00 52.97 93 GLY A C 1
ATOM 721 O O . GLY A 1 93 ? 0.776 13.691 -8.376 1.00 52.97 93 GLY A O 1
ATOM 722 N N . ASP A 1 94 ? 0.427 11.750 -9.471 1.00 50.56 94 ASP A N 1
ATOM 723 C CA . ASP A 1 94 ? 0.323 10.876 -8.291 1.00 50.56 94 ASP A CA 1
ATOM 724 C C . ASP A 1 94 ? 1.647 10.176 -7.946 1.00 50.56 94 ASP A C 1
ATOM 726 O O . ASP A 1 94 ? 1.783 9.562 -6.878 1.00 50.56 94 ASP A O 1
ATOM 730 N N . VAL A 1 95 ? 2.655 10.286 -8.821 1.00 46.28 95 VAL A N 1
ATOM 731 C CA . VAL A 1 95 ? 4.021 9.888 -8.483 1.00 46.28 95 VAL A CA 1
ATOM 732 C C . VAL A 1 95 ? 4.493 10.876 -7.428 1.00 46.28 95 VAL A C 1
ATOM 734 O O . VAL A 1 95 ? 4.601 12.068 -7.690 1.00 46.28 95 VAL A O 1
ATOM 737 N N . CYS A 1 96 ? 4.780 10.404 -6.216 1.00 44.19 96 CYS A N 1
ATOM 738 C CA . CYS A 1 96 ? 5.378 11.242 -5.182 1.00 44.19 96 CYS A CA 1
ATOM 739 C C . CYS A 1 96 ? 6.759 11.718 -5.673 1.00 44.19 96 CYS A C 1
ATOM 741 O O . CYS A 1 96 ? 7.766 11.035 -5.480 1.00 44.19 96 CYS A O 1
ATOM 743 N N . TYR A 1 97 ? 6.819 12.871 -6.349 1.00 30.72 97 TYR A N 1
ATOM 744 C CA . TYR A 1 97 ? 8.047 13.514 -6.821 1.00 30.72 97 TYR A CA 1
ATOM 745 C C . TYR A 1 97 ? 8.824 14.097 -5.640 1.00 30.72 97 TYR A C 1
ATOM 747 O O . TYR A 1 97 ? 9.036 15.302 -5.519 1.00 30.72 97 TYR A O 1
ATOM 755 N N . ARG A 1 98 ? 9.217 13.256 -4.689 1.00 31.98 98 ARG A N 1
ATOM 756 C CA . ARG A 1 98 ? 10.137 13.666 -3.635 1.00 31.98 98 ARG A CA 1
ATOM 757 C C . ARG A 1 98 ? 10.873 12.490 -3.022 1.00 31.98 98 ARG A C 1
ATOM 759 O O . ARG A 1 98 ? 11.024 12.403 -1.811 1.00 31.98 98 ARG A O 1
ATOM 766 N N . LEU A 1 99 ? 11.454 11.645 -3.869 1.00 32.62 99 LEU A N 1
ATOM 767 C CA . LEU A 1 99 ? 12.7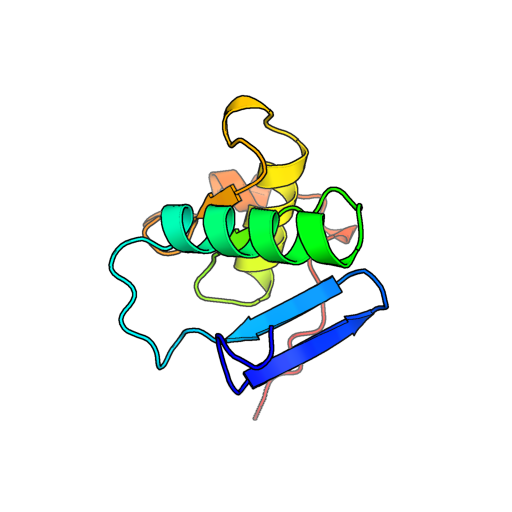21 11.026 -3.497 1.00 32.62 99 LEU A CA 1
ATOM 768 C C . LEU A 1 99 ? 13.769 12.143 -3.534 1.00 32.62 99 LEU A C 1
ATOM 770 O O . LEU A 1 99 ? 14.392 12.402 -4.563 1.00 32.62 99 LEU A O 1
ATOM 774 N N . LYS A 1 100 ? 13.920 12.867 -2.413 1.00 30.45 100 LYS A N 1
ATOM 775 C CA . LYS A 1 100 ? 15.161 13.603 -2.172 1.00 30.45 100 LYS A CA 1
ATOM 776 C C . LYS A 1 100 ? 16.273 12.570 -2.323 1.00 30.45 100 LYS A C 1
ATOM 778 O O . LYS A 1 100 ? 16.358 11.650 -1.515 1.00 30.45 100 LYS A O 1
ATOM 783 N N . ARG A 1 101 ? 17.064 12.716 -3.390 1.00 30.47 101 ARG A N 1
ATOM 784 C CA . ARG A 1 101 ? 18.379 12.096 -3.533 1.00 30.47 101 ARG A CA 1
ATOM 785 C C . ARG A 1 101 ? 19.067 12.159 -2.169 1.00 30.47 101 ARG A C 1
ATOM 787 O O . ARG A 1 101 ? 19.316 13.260 -1.682 1.00 30.47 101 ARG A O 1
ATOM 794 N N . GLN A 1 102 ? 19.318 11.011 -1.554 1.00 33.34 102 GLN A N 1
ATOM 795 C CA . GLN A 1 102 ? 20.395 10.922 -0.582 1.00 33.34 102 GLN A CA 1
ATOM 796 C C . GLN A 1 102 ? 21.674 10.822 -1.416 1.00 33.34 102 GLN A C 1
ATOM 798 O O . GLN A 1 102 ? 21.930 9.800 -2.048 1.00 33.34 102 GLN A O 1
ATOM 803 N N . ILE A 1 103 ? 22.361 11.959 -1.525 1.00 34.19 103 ILE A N 1
ATOM 804 C CA . ILE A 1 103 ? 23.814 12.030 -1.685 1.00 34.19 103 ILE A CA 1
ATOM 805 C C . ILE A 1 103 ? 24.339 12.385 -0.298 1.00 34.19 103 ILE A C 1
ATOM 807 O O . ILE A 1 103 ? 23.665 13.228 0.346 1.00 34.19 103 ILE A O 1
#

Sequence (103 aa):
CQQYTPHIEVYSIDEAFLDFSHCQYKDMVALGHELRQVIGRGLGLPVSIGFGPTKALAKVANHYAKRDAGLKGVCDLTSTINWDPYLHSMPVGDVCYRLKRQI

Secondary structure (DSSP, 8-state):
-TTT-S-EEEEETTEEEE--TT---S-HHHHHHHHHHHHHHHH-----EEE-SSHHHHHHHHHHHHH-GGGTTEEE-TT-S--HHHHHTS-GGGS--------

Radius of gyration: 13.57 Å; chains: 1; bounding box: 37×29×34 Å

Foldseek 3Di:
DCVQAVDWADPDPQDIDGDCVPPPDPDVLVVQVVVQVVCCVVPVDRAAWAAAPDPQRRQLQQVCLVVDVVSVRYGYCHPPPDCVVSVVPDDPVSRPPDPPDPD

pLDDT: mean 73.43, std 15.63, range [30.45, 89.88]